Protein AF-R1BUA3-F1 (afdb_monomer_lite)

pLDDT: mean 71.33, std 17.88, range [35.97, 95.94]

InterPro domains:
  IPR009769 Protein ENHANCED DISEASE RESISTANCE 2, C-terminal [PF07059] (27-128)
  IPR045096 Protein ENHANCED DISEASE RESISTANCE 2-like [PTHR12136] (22-130)

Structure (mmCIF, N/CA/C/O backbone):
data_AF-R1BUA3-F1
#
_entry.id   AF-R1BUA3-F1
#
loop_
_atom_site.group_PDB
_atom_site.id
_atom_site.type_symbol
_atom_site.label_atom_id
_atom_site.label_alt_id
_atom_site.label_comp_id
_atom_site.label_asym_id
_atom_site.label_entity_id
_atom_site.label_seq_id
_atom_site.pdbx_PDB_ins_code
_atom_site.Cartn_x
_atom_site.Cartn_y
_atom_site.Cartn_z
_atom_site.occupancy
_atom_site.B_iso_or_equiv
_atom_site.auth_seq_id
_atom_site.auth_comp_id
_atom_site.auth_asym_id
_atom_site.auth_atom_id
_atom_site.pdbx_PDB_model_num
ATOM 1 N N . MET A 1 1 ? 29.254 54.982 -39.849 1.00 44.12 1 MET A N 1
ATOM 2 C CA . MET A 1 1 ? 29.624 53.588 -39.523 1.00 44.12 1 MET A CA 1
ATOM 3 C C . MET A 1 1 ? 30.337 53.586 -38.175 1.00 44.12 1 MET A C 1
ATOM 5 O O . MET A 1 1 ? 31.513 53.911 -38.134 1.00 44.12 1 MET A O 1
ATOM 9 N N . SER A 1 2 ? 29.632 53.284 -37.081 1.00 45.38 2 SER A N 1
ATOM 10 C CA . SER A 1 2 ? 30.220 53.215 -35.732 1.00 45.38 2 SER A CA 1
ATOM 11 C C . SER A 1 2 ? 30.122 51.786 -35.210 1.00 45.38 2 SER A C 1
ATOM 13 O O . SER A 1 2 ? 29.023 51.271 -35.017 1.00 45.38 2 SER A O 1
ATOM 15 N N . ARG A 1 3 ? 31.275 51.138 -35.009 1.00 42.53 3 ARG A N 1
ATOM 16 C CA . ARG A 1 3 ? 31.389 49.839 -34.334 1.00 42.53 3 ARG A CA 1
ATOM 17 C C . ARG A 1 3 ? 31.166 50.049 -32.834 1.00 42.53 3 ARG A C 1
ATOM 19 O O . ARG A 1 3 ? 31.953 50.747 -32.202 1.00 42.53 3 ARG A O 1
ATOM 26 N N . LYS A 1 4 ? 30.129 49.436 -32.256 1.00 44.06 4 LYS A N 1
ATOM 27 C CA . LYS A 1 4 ? 30.064 49.201 -30.806 1.00 44.06 4 LYS A CA 1
ATOM 28 C C . LYS A 1 4 ? 30.880 47.944 -30.503 1.00 44.06 4 LYS A C 1
ATOM 30 O O . LYS A 1 4 ? 30.523 46.860 -30.953 1.00 44.06 4 LYS A O 1
ATOM 35 N N . LEU A 1 5 ? 31.993 48.115 -29.793 1.00 44.78 5 LEU A N 1
ATOM 36 C CA . LEU A 1 5 ? 32.773 47.028 -29.205 1.00 44.78 5 LEU A CA 1
ATOM 37 C C . LEU A 1 5 ? 31.984 46.443 -28.026 1.00 44.78 5 LEU A C 1
ATOM 39 O O . LEU A 1 5 ? 31.493 47.189 -27.179 1.00 44.78 5 LEU A O 1
ATOM 43 N N . GLY A 1 6 ? 31.825 45.119 -28.020 1.00 38.12 6 GLY A N 1
ATOM 44 C CA . GLY A 1 6 ? 31.205 44.373 -26.930 1.00 38.12 6 GLY A CA 1
ATOM 45 C C . GLY A 1 6 ? 32.058 44.435 -25.663 1.00 38.12 6 GLY A C 1
ATOM 46 O O . GLY A 1 6 ? 33.272 44.247 -25.720 1.00 38.12 6 GLY A O 1
ATOM 47 N N . GLY A 1 7 ? 31.413 44.715 -24.531 1.00 40.84 7 GLY A N 1
ATOM 48 C CA . GLY A 1 7 ? 32.006 44.522 -23.209 1.00 40.84 7 GLY A CA 1
ATOM 49 C C . GLY A 1 7 ? 32.088 43.031 -22.853 1.00 40.84 7 GLY A C 1
ATOM 50 O O . GLY A 1 7 ? 31.351 42.227 -23.434 1.00 40.84 7 GLY A O 1
ATOM 51 N N . PRO A 1 8 ? 32.983 42.641 -21.931 1.00 43.16 8 PRO A N 1
ATOM 52 C CA . PRO A 1 8 ? 33.157 41.248 -21.548 1.00 43.16 8 PRO A CA 1
ATOM 53 C C . PRO A 1 8 ? 31.888 40.726 -20.864 1.00 43.16 8 PRO A C 1
ATOM 55 O O . PRO A 1 8 ? 31.331 41.378 -19.983 1.00 43.16 8 PRO A O 1
ATOM 58 N N . ALA A 1 9 ? 31.435 39.548 -21.296 1.00 48.38 9 ALA A N 1
ATOM 59 C CA . ALA A 1 9 ? 30.358 38.817 -20.650 1.00 48.38 9 ALA A CA 1
ATOM 60 C C . ALA A 1 9 ? 30.781 38.485 -19.215 1.00 48.38 9 ALA A C 1
ATOM 62 O O . ALA A 1 9 ? 31.748 37.754 -18.995 1.00 48.38 9 ALA A O 1
ATOM 63 N N . GLU A 1 10 ? 30.061 39.049 -18.254 1.00 41.00 10 GLU A N 1
ATOM 64 C CA . GLU A 1 10 ? 30.180 38.732 -16.840 1.00 41.00 10 GLU A CA 1
ATOM 65 C C . GLU A 1 10 ? 29.816 37.249 -16.667 1.00 41.00 10 GLU A C 1
ATOM 67 O O . GLU A 1 10 ? 28.649 36.853 -16.727 1.00 41.00 10 GLU A O 1
ATOM 72 N N . GLN A 1 11 ? 30.837 36.394 -16.568 1.00 43.53 11 GLN A N 1
ATOM 73 C CA . GLN A 1 11 ? 30.659 34.979 -16.271 1.00 43.53 11 GLN A CA 1
ATOM 74 C C . GLN A 1 11 ? 30.087 34.879 -14.859 1.00 43.53 11 GLN A C 1
ATOM 76 O O . GLN A 1 11 ? 30.810 34.976 -13.870 1.00 43.53 11 GLN A O 1
ATOM 81 N N . SER A 1 12 ? 28.767 34.702 -14.778 1.00 45.66 12 SER A N 1
ATOM 82 C CA . SER A 1 12 ? 28.106 34.284 -13.546 1.00 45.66 12 SER A CA 1
ATOM 83 C C . SER A 1 12 ? 28.825 33.037 -13.024 1.00 45.66 12 SER A C 1
ATOM 85 O O . SER A 1 12 ? 28.986 32.084 -13.796 1.00 45.66 12 SER A O 1
ATOM 87 N N . PRO A 1 13 ? 29.283 33.013 -11.760 1.00 40.91 13 PRO A N 1
ATOM 88 C CA . PRO A 1 13 ? 29.972 31.849 -11.233 1.00 40.91 13 PRO A CA 1
ATOM 89 C C . PRO A 1 13 ? 29.030 30.650 -11.321 1.00 40.91 13 PRO A C 1
ATOM 91 O O . PRO A 1 13 ? 27.866 30.723 -10.915 1.00 40.91 13 PRO A O 1
ATOM 94 N N . ALA A 1 14 ? 29.535 29.562 -11.906 1.00 46.28 14 ALA A N 1
ATOM 95 C CA . ALA A 1 14 ? 28.821 28.304 -12.008 1.00 46.28 14 ALA A CA 1
ATOM 96 C C . ALA A 1 14 ? 28.281 27.934 -10.624 1.00 46.28 14 ALA A C 1
ATOM 98 O O . ALA A 1 14 ? 29.043 27.761 -9.671 1.00 46.28 14 ALA A O 1
ATOM 99 N N . ARG A 1 15 ? 26.950 27.856 -10.516 1.00 42.38 15 ARG A N 1
ATOM 100 C CA . ARG A 1 15 ? 26.278 27.334 -9.327 1.00 42.38 15 ARG A CA 1
ATOM 101 C C . ARG A 1 15 ? 26.919 25.973 -9.031 1.00 42.38 15 ARG A C 1
ATOM 103 O O . ARG A 1 15 ? 26.949 25.148 -9.948 1.00 42.38 15 ARG A O 1
ATOM 110 N N . PRO A 1 16 ? 27.450 25.726 -7.822 1.00 42.41 16 PRO A N 1
ATOM 111 C CA . PRO A 1 16 ? 27.944 24.400 -7.491 1.00 42.41 16 PRO A CA 1
ATOM 112 C C . PRO A 1 16 ? 26.810 23.409 -7.747 1.00 42.41 16 PRO A C 1
ATOM 114 O O . PRO A 1 16 ? 25.664 23.671 -7.366 1.00 42.41 16 PRO A O 1
ATOM 117 N N . LEU A 1 17 ? 27.131 22.328 -8.468 1.00 45.09 17 LEU A N 1
ATOM 118 C CA . LEU A 1 17 ? 26.234 21.199 -8.689 1.00 45.09 17 LEU A CA 1
ATOM 119 C C . LEU A 1 17 ? 25.636 20.849 -7.331 1.00 45.09 17 LEU A C 1
ATOM 121 O O . LEU A 1 17 ? 26.364 20.528 -6.392 1.00 45.09 17 LEU A O 1
ATOM 125 N N . SER A 1 18 ? 24.324 21.051 -7.222 1.00 46.31 18 SER A N 1
ATOM 126 C CA . SER A 1 18 ? 23.547 20.800 -6.018 1.00 46.31 18 SER A CA 1
ATOM 127 C C . SER A 1 18 ? 23.966 19.466 -5.414 1.00 46.31 18 SER A C 1
ATOM 129 O O . SER A 1 18 ? 24.126 18.493 -6.155 1.00 46.31 18 SER A O 1
ATOM 131 N N . ALA A 1 19 ? 24.136 19.448 -4.088 1.00 43.44 19 ALA A N 1
ATOM 132 C CA . ALA A 1 19 ? 24.283 18.243 -3.277 1.00 43.44 19 ALA A CA 1
ATOM 133 C C . ALA A 1 19 ? 23.399 17.106 -3.824 1.00 43.44 19 ALA A C 1
ATOM 135 O O . ALA A 1 19 ? 22.327 17.417 -4.360 1.00 43.44 19 ALA A O 1
ATOM 136 N N . PRO A 1 20 ? 23.817 15.824 -3.714 1.00 42.22 20 PRO A N 1
ATOM 137 C CA . PRO A 1 20 ? 22.983 14.708 -4.147 1.00 42.22 20 PRO A CA 1
ATOM 138 C C . PRO A 1 20 ? 21.596 14.955 -3.580 1.00 42.22 20 PRO A C 1
ATOM 140 O O . PRO A 1 20 ? 21.468 15.169 -2.374 1.00 42.22 20 PRO A O 1
ATOM 143 N N . ALA A 1 21 ? 20.601 15.070 -4.461 1.00 43.38 21 ALA A N 1
ATOM 144 C CA . ALA A 1 21 ? 19.231 15.229 -4.029 1.00 43.38 21 ALA A CA 1
ATOM 145 C C . ALA A 1 21 ? 18.972 14.034 -3.117 1.00 43.38 21 ALA A C 1
ATOM 147 O O . ALA A 1 21 ? 18.876 12.904 -3.598 1.00 43.38 21 ALA A O 1
ATOM 148 N N . GLU A 1 22 ? 18.946 14.256 -1.801 1.00 44.94 22 GLU A N 1
ATOM 149 C CA . GLU A 1 22 ? 18.290 13.320 -0.91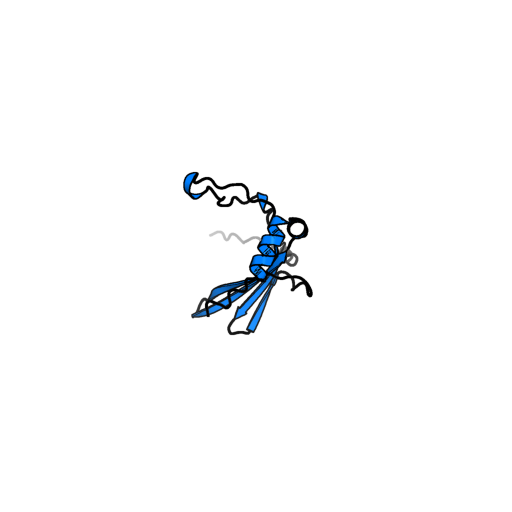5 1.00 44.94 22 GLU A CA 1
ATOM 150 C C . GLU A 1 22 ? 16.912 13.183 -1.543 1.00 44.94 22 GLU A C 1
ATOM 152 O O . GLU A 1 22 ? 16.157 14.155 -1.635 1.00 44.94 22 GLU A O 1
ATOM 157 N N . HIS A 1 23 ? 16.632 12.014 -2.115 1.00 42.88 23 HIS A N 1
ATOM 158 C CA . HIS A 1 23 ? 15.286 11.642 -2.493 1.00 42.88 23 HIS A CA 1
ATOM 159 C C . HIS A 1 23 ? 14.529 11.570 -1.171 1.00 42.88 23 HIS A C 1
ATOM 161 O O . HIS A 1 23 ? 14.387 10.508 -0.569 1.00 42.88 23 HIS A O 1
ATOM 167 N N . VAL A 1 24 ? 14.118 12.733 -0.662 1.00 42.03 24 VAL A N 1
ATOM 168 C CA . VAL A 1 24 ? 13.278 12.856 0.512 1.00 42.03 24 VAL A CA 1
ATOM 169 C C . VAL A 1 24 ? 11.909 12.408 0.032 1.00 42.03 24 VAL A C 1
ATOM 171 O O . VAL A 1 24 ? 11.056 13.199 -0.360 1.00 42.03 24 VAL A O 1
ATOM 174 N N . VAL A 1 25 ? 11.722 11.093 -0.004 1.00 51.66 25 VAL A N 1
ATOM 175 C CA . VAL A 1 25 ? 10.408 10.471 -0.075 1.00 51.66 25 VAL A CA 1
ATOM 176 C C . VAL A 1 25 ? 9.789 10.682 1.304 1.00 51.66 25 VAL A C 1
ATOM 178 O O . VAL A 1 25 ? 9.713 9.769 2.122 1.00 51.66 25 VAL A O 1
ATOM 181 N N . THR A 1 26 ? 9.421 11.924 1.627 1.00 55.75 26 THR A N 1
ATOM 182 C CA . THR A 1 26 ? 8.553 12.178 2.772 1.00 55.75 26 THR A CA 1
ATOM 183 C C . THR A 1 26 ? 7.188 11.648 2.388 1.00 55.75 26 THR A C 1
ATOM 185 O O . THR A 1 26 ? 6.523 12.180 1.499 1.00 55.75 26 THR A O 1
ATOM 188 N N . GLU A 1 27 ? 6.788 10.557 3.034 1.00 63.50 27 GLU A N 1
ATOM 189 C CA . GLU A 1 27 ? 5.450 10.009 2.877 1.00 63.50 27 GLU A CA 1
ATOM 190 C C . GLU A 1 27 ? 4.440 11.104 3.265 1.00 63.50 27 GLU A C 1
ATOM 192 O O . GLU A 1 27 ? 4.490 11.612 4.392 1.00 63.50 27 GLU A O 1
ATOM 197 N N . PRO A 1 28 ? 3.567 11.545 2.341 1.00 67.44 28 PRO A N 1
ATOM 198 C CA . PRO A 1 28 ? 2.597 12.575 2.661 1.00 67.44 28 PRO A CA 1
ATOM 199 C C . PRO A 1 28 ? 1.679 12.055 3.774 1.00 67.44 28 PRO A C 1
ATOM 201 O O . PRO A 1 28 ? 1.282 10.887 3.740 1.00 67.44 28 PRO A O 1
ATOM 204 N N . PRO A 1 29 ? 1.307 12.892 4.757 1.00 71.31 29 PRO A N 1
ATOM 205 C CA . PRO A 1 29 ? 0.464 12.439 5.850 1.00 71.31 29 PRO A CA 1
ATOM 206 C C . PRO A 1 29 ? -0.854 11.898 5.292 1.00 71.31 29 PRO A C 1
ATOM 208 O O . PRO A 1 29 ? -1.551 12.577 4.536 1.00 71.31 29 PRO A O 1
ATOM 211 N N . SER A 1 30 ? -1.187 10.661 5.660 1.00 72.88 30 SER A N 1
ATOM 212 C CA . SER A 1 30 ? -2.361 9.930 5.159 1.00 72.88 30 SER A CA 1
ATOM 213 C C . SER A 1 30 ? -3.664 10.712 5.341 1.00 72.88 30 SER A C 1
ATOM 215 O O . SER A 1 30 ? -4.508 10.718 4.447 1.00 72.88 30 SER A O 1
ATOM 217 N N . CYS A 1 31 ? -3.787 11.477 6.428 1.00 71.19 31 CYS A N 1
ATOM 218 C CA . CYS A 1 31 ? -4.936 12.340 6.705 1.00 71.19 31 CYS A CA 1
ATOM 219 C C . CYS A 1 31 ? -5.152 13.482 5.689 1.00 71.19 31 CYS A C 1
ATOM 221 O O . CYS A 1 31 ? -6.242 14.053 5.646 1.00 71.19 31 CYS A O 1
ATOM 223 N N . SER A 1 32 ? -4.168 13.790 4.835 1.00 78.50 32 SER A N 1
ATOM 224 C CA . SER A 1 32 ? -4.312 14.745 3.724 1.00 78.50 32 SER A CA 1
ATOM 225 C C . SER A 1 32 ? -5.160 14.204 2.571 1.00 78.50 32 SER A C 1
ATOM 227 O O . SER A 1 32 ? -5.584 14.963 1.698 1.00 78.50 32 SER A O 1
ATOM 229 N N . PHE A 1 33 ? -5.427 12.897 2.544 1.00 84.56 33 PHE A N 1
ATOM 230 C CA . PHE A 1 33 ? -6.216 12.254 1.501 1.00 84.56 33 PHE A CA 1
ATOM 231 C C . PHE A 1 33 ? -7.657 12.019 1.957 1.00 84.56 33 PHE A C 1
ATOM 233 O O . PHE A 1 33 ? -7.960 11.859 3.138 1.00 84.56 33 PHE A O 1
ATOM 240 N N . ARG A 1 34 ? -8.582 11.969 0.993 1.00 90.31 34 ARG A N 1
ATOM 241 C CA . ARG A 1 34 ? -9.978 11.579 1.233 1.00 90.31 34 ARG A CA 1
ATOM 242 C C . ARG A 1 34 ? -10.301 10.315 0.454 1.00 90.31 34 ARG A C 1
ATOM 244 O O . ARG A 1 34 ? -10.055 10.250 -0.752 1.00 90.31 34 ARG A O 1
ATOM 251 N N . VAL A 1 35 ? -10.919 9.349 1.121 1.00 88.44 35 VAL A N 1
ATOM 252 C CA . VAL A 1 35 ? -11.227 8.023 0.573 1.00 88.44 35 VAL A CA 1
ATOM 253 C C . VAL A 1 35 ? -12.732 7.807 0.426 1.00 88.44 35 VAL A C 1
ATOM 255 O O . VAL A 1 35 ? -13.558 8.498 1.029 1.00 88.44 35 VAL A O 1
ATOM 258 N N . ARG A 1 36 ? -13.112 6.856 -0.431 1.00 91.81 36 ARG A N 1
ATOM 259 C CA . ARG A 1 36 ? -14.509 6.431 -0.579 1.00 91.81 36 ARG A CA 1
ATOM 260 C C . ARG A 1 36 ? -14.871 5.571 0.632 1.00 91.81 36 ARG A C 1
ATOM 262 O O . ARG A 1 36 ? -14.401 4.448 0.744 1.00 91.81 36 ARG A O 1
ATOM 269 N N . GLY A 1 37 ? -15.675 6.118 1.540 1.00 86.69 37 GLY A N 1
ATOM 270 C CA . GLY A 1 37 ? -16.164 5.374 2.701 1.00 86.69 37 GLY A CA 1
ATOM 271 C C . GLY A 1 37 ? -17.269 4.368 2.339 1.00 86.69 37 GLY A C 1
ATOM 272 O O . GLY A 1 37 ? -17.774 4.387 1.214 1.00 86.69 37 GLY A O 1
ATOM 273 N N . PRO A 1 38 ? -17.739 3.558 3.305 1.00 86.00 38 PRO A N 1
ATOM 274 C CA . PRO A 1 38 ? -18.746 2.514 3.068 1.00 86.00 38 PRO A CA 1
ATOM 275 C C . PRO A 1 38 ? -20.063 3.017 2.455 1.00 86.00 38 PRO A C 1
ATOM 277 O O . PRO A 1 38 ? -20.742 2.294 1.737 1.00 86.00 38 PRO A O 1
ATOM 280 N N . ARG A 1 39 ? -20.422 4.284 2.706 1.00 91.06 39 ARG A N 1
ATOM 281 C CA . ARG A 1 39 ? -21.648 4.921 2.191 1.00 91.06 39 ARG A CA 1
ATOM 282 C C . ARG A 1 39 ? -21.430 5.759 0.928 1.00 91.06 39 ARG A C 1
ATOM 284 O O . ARG A 1 39 ? -22.323 6.498 0.533 1.00 91.06 39 ARG A O 1
ATOM 291 N N . TYR A 1 40 ? -20.262 5.675 0.286 1.00 92.75 40 TYR A N 1
ATOM 292 C CA . TYR A 1 40 ? -19.926 6.541 -0.849 1.00 92.75 40 TYR A CA 1
ATOM 293 C C . TYR A 1 40 ? -20.909 6.416 -2.019 1.00 92.75 40 TYR A C 1
ATOM 295 O O . TYR A 1 40 ? -21.198 7.408 -2.683 1.00 92.75 40 TYR A O 1
ATOM 303 N N . LEU A 1 41 ? -21.452 5.221 -2.279 1.00 92.62 41 LEU A N 1
ATOM 304 C CA . LEU A 1 41 ? -22.373 5.023 -3.400 1.00 92.62 41 LEU A CA 1
ATOM 305 C C . LEU A 1 41 ? -23.677 5.815 -3.247 1.00 92.62 41 LEU A C 1
ATOM 307 O O . LEU A 1 41 ? -24.176 6.306 -4.262 1.00 92.62 41 LEU A O 1
ATOM 311 N N . SER A 1 42 ? -24.171 5.989 -2.018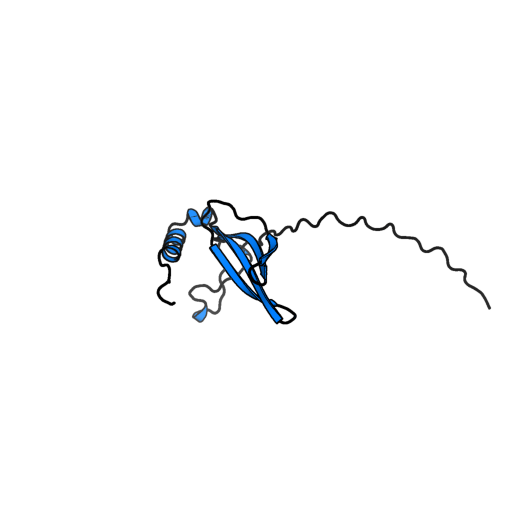 1.00 95.94 42 SER A N 1
ATOM 312 C CA . SER A 1 42 ? -25.375 6.766 -1.714 1.00 95.94 42 SER A CA 1
ATOM 313 C C . SER A 1 42 ? -25.072 8.237 -1.430 1.00 95.94 42 SER A C 1
ATOM 315 O O . SER A 1 42 ? -25.715 9.107 -2.004 1.00 95.94 42 SER A O 1
ATOM 317 N N . SER A 1 43 ? -24.073 8.540 -0.597 1.00 93.44 43 SER A N 1
ATOM 318 C CA . SER A 1 43 ? -23.769 9.922 -0.198 1.00 93.44 43 SER A CA 1
ATOM 319 C C . SER A 1 43 ? -22.963 10.707 -1.233 1.00 93.44 43 SER A C 1
ATOM 321 O O . SER A 1 43 ? -22.894 11.930 -1.147 1.00 93.44 43 SER A O 1
ATOM 323 N N . LYS A 1 44 ? -22.268 10.014 -2.150 1.00 93.44 44 LYS A N 1
ATOM 324 C CA . LYS A 1 44 ? -21.239 10.556 -3.063 1.00 93.44 44 LYS A CA 1
ATOM 325 C C . LYS A 1 44 ? -20.121 11.351 -2.368 1.00 93.44 44 LYS A C 1
ATOM 327 O O . LYS A 1 44 ? -19.276 11.948 -3.034 1.00 93.44 44 LYS A O 1
ATOM 332 N N . ALA A 1 45 ? -20.057 11.311 -1.038 1.00 92.31 45 ALA A N 1
ATOM 333 C CA . ALA A 1 45 ? -19.127 12.085 -0.234 1.00 92.31 45 ALA A CA 1
ATOM 334 C C . ALA A 1 45 ? -17.930 11.228 0.189 1.00 92.31 45 ALA A C 1
ATOM 336 O O . ALA A 1 45 ? -18.086 10.135 0.740 1.00 92.31 45 ALA A O 1
ATOM 337 N N . LYS A 1 46 ? -16.717 11.738 -0.048 1.00 92.00 46 LYS A N 1
ATOM 338 C CA . LYS A 1 46 ? -15.484 11.127 0.464 1.00 92.00 46 LYS A CA 1
ATOM 339 C C . LYS A 1 46 ? -15.306 11.461 1.947 1.00 92.00 46 LYS A C 1
ATOM 341 O O . LYS A 1 46 ? -15.603 12.581 2.368 1.00 92.00 46 LYS A O 1
ATOM 346 N N . ILE A 1 47 ? -14.763 10.532 2.720 1.00 88.81 47 ILE A N 1
ATOM 347 C CA . ILE A 1 47 ? -14.411 10.742 4.132 1.00 88.81 47 ILE A CA 1
ATOM 348 C C . ILE A 1 47 ? -12.907 11.018 4.261 1.00 88.81 47 ILE A C 1
ATOM 350 O O . ILE A 1 47 ? -12.162 10.623 3.359 1.00 88.81 47 ILE A O 1
ATOM 354 N N . PRO A 1 48 ? -12.445 11.719 5.311 1.00 87.12 48 PRO A N 1
ATOM 355 C CA . PRO A 1 48 ? -11.019 11.799 5.615 1.00 87.12 48 PRO A CA 1
ATOM 356 C C . PRO A 1 48 ? -10.416 10.395 5.692 1.00 87.12 48 PRO A C 1
ATOM 358 O O . PRO A 1 48 ? -11.048 9.482 6.226 1.00 87.12 48 PRO A O 1
ATOM 361 N N . CYS A 1 49 ? -9.238 10.214 5.103 1.00 84.75 49 CYS A N 1
ATOM 362 C CA . CYS A 1 49 ? -8.471 8.996 5.296 1.00 84.75 49 CYS A CA 1
ATOM 363 C C . CYS A 1 49 ? -8.007 8.945 6.751 1.00 84.75 49 CYS A C 1
ATOM 365 O O . CYS A 1 49 ? -7.570 9.959 7.300 1.00 84.75 49 CYS A O 1
ATOM 367 N N . ASP A 1 50 ? -8.125 7.772 7.362 1.00 79.12 50 ASP A N 1
ATOM 368 C CA . ASP A 1 50 ? -7.530 7.533 8.670 1.00 79.12 50 ASP A CA 1
ATOM 369 C C . ASP A 1 50 ? -6.011 7.318 8.519 1.00 79.12 50 ASP A C 1
ATOM 371 O O . ASP A 1 50 ? -5.457 7.422 7.418 1.00 79.12 50 ASP A O 1
ATOM 375 N N . TRP A 1 51 ? -5.329 7.026 9.621 1.00 79.25 51 TRP A N 1
ATOM 376 C CA . TRP A 1 51 ? -3.910 6.667 9.618 1.00 79.25 51 TRP A CA 1
ATOM 377 C C . TRP A 1 51 ? -3.609 5.483 8.682 1.00 79.25 51 TRP A C 1
ATOM 379 O O . TRP A 1 51 ? -4.415 4.571 8.493 1.00 79.25 51 TRP A O 1
ATOM 389 N N . ALA A 1 52 ? -2.414 5.496 8.091 1.00 82.31 52 ALA A N 1
ATOM 390 C CA . ALA A 1 52 ? -1.964 4.436 7.200 1.00 82.31 52 ALA A CA 1
ATOM 391 C C . ALA A 1 52 ? -1.679 3.145 7.985 1.00 82.31 52 ALA A C 1
ATOM 393 O O . ALA A 1 52 ? -0.848 3.123 8.897 1.00 82.31 52 ALA A O 1
ATOM 394 N N . GLY A 1 53 ? -2.355 2.056 7.610 1.00 84.75 53 GLY A N 1
ATOM 395 C CA . GLY A 1 53 ? -2.115 0.732 8.197 1.00 84.75 53 GLY A CA 1
ATOM 396 C C . GLY A 1 53 ? -0.816 0.072 7.730 1.00 84.75 53 GLY A C 1
ATOM 397 O O . GLY A 1 53 ? -0.270 -0.784 8.419 1.00 84.75 53 GLY A O 1
ATOM 398 N N . MET A 1 54 ? -0.296 0.508 6.582 1.00 86.31 54 MET A N 1
ATOM 399 C CA . MET A 1 54 ? 0.936 0.008 5.983 1.00 86.31 54 MET A CA 1
ATOM 400 C C . MET A 1 54 ? 1.851 1.182 5.646 1.00 86.31 54 MET A C 1
ATOM 402 O O . MET A 1 54 ? 1.369 2.251 5.281 1.00 86.31 54 MET A O 1
ATOM 406 N N . ARG A 1 55 ? 3.159 0.960 5.728 1.00 83.75 55 ARG A N 1
ATOM 407 C CA . ARG A 1 55 ? 4.212 1.896 5.340 1.00 83.75 55 ARG A CA 1
ATOM 408 C C . ARG A 1 55 ? 5.012 1.310 4.188 1.00 83.75 55 ARG A C 1
ATOM 410 O O . ARG A 1 55 ? 5.396 0.140 4.240 1.00 83.75 55 ARG A O 1
ATOM 417 N N . LEU A 1 56 ? 5.288 2.124 3.173 1.00 82.19 56 LEU A N 1
ATOM 418 C CA . LEU A 1 56 ? 6.171 1.738 2.077 1.00 82.19 56 LEU A CA 1
ATOM 419 C C . LEU A 1 56 ? 7.611 1.665 2.601 1.00 82.19 56 LEU A C 1
ATOM 421 O O . LEU A 1 56 ? 8.138 2.639 3.140 1.00 82.19 56 LEU A O 1
ATOM 425 N N . LEU A 1 57 ? 8.237 0.502 2.459 1.00 78.75 57 LEU A N 1
ATOM 426 C CA . LEU A 1 57 ? 9.654 0.303 2.750 1.00 78.75 57 LEU A CA 1
ATOM 427 C C . LEU A 1 57 ? 10.510 0.612 1.531 1.00 78.75 57 LEU A C 1
ATOM 429 O O . LEU A 1 57 ? 11.487 1.347 1.644 1.00 78.75 57 LEU A O 1
ATOM 433 N N . GLY A 1 58 ? 10.107 0.076 0.381 1.00 78.00 58 GLY A N 1
ATOM 434 C CA . GLY A 1 58 ? 10.934 0.081 -0.811 1.00 78.00 58 GLY A CA 1
ATOM 435 C C . GLY A 1 58 ? 10.155 -0.128 -2.092 1.00 78.00 58 GLY A C 1
ATOM 436 O O . GLY A 1 58 ? 8.979 -0.499 -2.088 1.00 78.00 58 GLY A O 1
ATOM 437 N N . CYS A 1 59 ? 10.840 0.101 -3.202 1.00 81.75 59 CYS A N 1
ATOM 438 C CA . CYS A 1 59 ? 10.312 -0.076 -4.545 1.00 81.75 59 CYS A CA 1
ATOM 439 C C . CYS A 1 59 ? 11.435 -0.600 -5.439 1.00 81.75 59 CYS A C 1
ATOM 441 O O . CYS A 1 59 ? 12.489 0.025 -5.512 1.00 81.75 59 CYS A O 1
ATOM 443 N N . ASP A 1 60 ? 11.213 -1.725 -6.110 1.00 80.88 60 ASP A N 1
ATOM 444 C CA . ASP A 1 60 ? 12.131 -2.288 -7.096 1.00 80.88 60 ASP A CA 1
ATOM 445 C C . ASP A 1 60 ? 11.531 -2.231 -8.496 1.00 80.88 60 ASP A C 1
ATOM 447 O O . ASP A 1 60 ? 10.350 -2.522 -8.703 1.00 80.88 60 ASP A O 1
ATOM 451 N N . LEU A 1 61 ? 12.378 -1.948 -9.478 1.00 82.44 61 LEU A N 1
ATOM 452 C CA . LEU A 1 61 ? 12.045 -2.052 -10.889 1.00 82.44 61 LEU A CA 1
ATOM 453 C C . LEU A 1 61 ? 12.619 -3.349 -11.467 1.00 82.44 61 LEU A C 1
ATOM 455 O O . LEU A 1 61 ? 13.810 -3.615 -11.323 1.00 82.44 61 LEU A O 1
ATOM 459 N N . TRP A 1 62 ? 11.799 -4.136 -12.160 1.00 79.56 62 TRP A N 1
ATOM 460 C CA . TRP A 1 62 ? 12.185 -5.413 -12.767 1.00 79.56 62 TRP A CA 1
ATOM 461 C C . TRP A 1 62 ? 11.847 -5.452 -14.254 1.00 79.56 62 TRP A C 1
ATOM 463 O O . TRP A 1 62 ? 10.733 -5.115 -14.650 1.00 79.56 62 TRP A O 1
ATOM 473 N N . LYS A 1 63 ? 12.752 -5.952 -15.094 1.00 79.06 63 LYS A N 1
ATOM 474 C CA . LYS A 1 63 ? 12.505 -6.153 -16.529 1.00 79.06 63 LYS A CA 1
ATOM 475 C C . LYS A 1 63 ? 13.030 -7.514 -16.951 1.00 79.06 63 LYS A C 1
ATOM 477 O O . LYS A 1 63 ? 14.174 -7.846 -16.680 1.00 79.06 63 LYS A O 1
ATOM 482 N N . GLY A 1 64 ? 12.190 -8.303 -17.621 1.00 70.69 64 GLY A N 1
ATOM 483 C CA . GLY A 1 64 ? 12.599 -9.613 -18.142 1.00 70.69 64 GLY A CA 1
ATOM 484 C C . GLY A 1 64 ? 13.101 -10.593 -17.073 1.00 70.69 64 GLY A C 1
ATOM 485 O O . GLY A 1 64 ? 13.948 -11.420 -17.376 1.00 70.69 64 GLY A O 1
ATOM 486 N N . GLY A 1 65 ? 12.608 -10.489 -15.833 1.00 66.69 65 GLY A N 1
ATOM 487 C CA . GLY A 1 65 ? 13.047 -11.326 -14.708 1.00 66.69 65 GLY A CA 1
ATOM 488 C C . GLY A 1 65 ? 14.305 -10.831 -13.990 1.00 66.69 65 GLY A C 1
ATOM 489 O O . GLY A 1 65 ? 14.652 -11.385 -12.953 1.00 66.69 65 GLY A O 1
ATOM 490 N N . GLU A 1 66 ? 14.948 -9.768 -14.474 1.00 71.12 66 GLU A N 1
ATOM 491 C CA . GLU A 1 66 ? 16.101 -9.152 -13.818 1.00 71.12 66 GLU A CA 1
ATOM 492 C C . GLU A 1 66 ? 15.702 -7.887 -13.053 1.00 71.12 66 GLU A C 1
ATOM 494 O O . GLU A 1 66 ? 14.933 -7.051 -13.545 1.00 71.12 66 GLU A O 1
ATOM 499 N N . ARG A 1 67 ? 16.242 -7.736 -11.839 1.00 65.25 67 ARG A N 1
ATOM 500 C CA . ARG A 1 67 ? 16.089 -6.525 -11.029 1.00 65.25 67 ARG A CA 1
ATOM 501 C C . ARG A 1 67 ? 16.986 -5.429 -11.595 1.00 65.25 67 ARG A C 1
ATOM 503 O O . ARG A 1 67 ? 18.202 -5.591 -11.624 1.00 65.25 67 ARG A O 1
ATOM 510 N N . MET A 1 68 ? 16.390 -4.318 -12.008 1.00 67.69 68 MET A N 1
ATOM 511 C CA . MET A 1 68 ? 17.085 -3.201 -12.647 1.00 67.69 68 MET A CA 1
ATOM 512 C C . MET A 1 68 ? 17.527 -2.123 -11.658 1.00 67.69 68 MET A C 1
ATOM 514 O O . MET A 1 68 ? 18.645 -1.629 -11.757 1.00 67.69 68 MET A O 1
ATOM 518 N N . GLU A 1 69 ? 16.652 -1.726 -10.734 1.00 62.94 69 GLU A N 1
ATOM 519 C CA . GLU A 1 69 ? 16.873 -0.546 -9.895 1.00 62.94 69 GLU A CA 1
ATOM 520 C C . GLU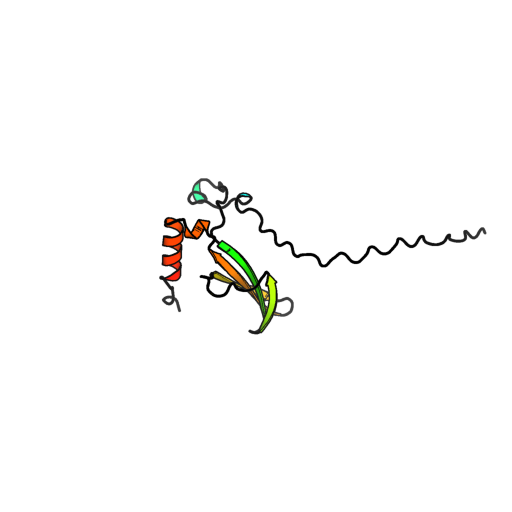 A 1 69 ? 16.089 -0.648 -8.587 1.00 62.94 69 GLU A C 1
ATOM 522 O O . GLU A 1 69 ? 14.995 -1.210 -8.557 1.00 62.94 69 GLU A O 1
ATOM 527 N N . HIS A 1 70 ? 16.647 -0.074 -7.524 1.00 60.81 70 HIS A N 1
ATOM 528 C CA . HIS A 1 70 ? 16.018 0.034 -6.218 1.00 60.81 70 HIS A CA 1
ATOM 529 C C . HIS A 1 70 ? 15.695 1.508 -5.953 1.00 60.81 70 HIS A C 1
ATOM 531 O O . HIS A 1 70 ? 16.573 2.315 -5.658 1.00 60.81 70 HIS A O 1
ATOM 537 N N . VAL A 1 71 ? 14.423 1.854 -6.125 1.00 54.72 71 VAL A N 1
ATOM 538 C CA . VAL A 1 71 ? 13.897 3.225 -6.131 1.00 54.72 71 VAL A CA 1
ATOM 539 C C . VAL A 1 71 ? 13.679 3.760 -4.703 1.00 54.72 71 VAL A C 1
ATOM 541 O O . VAL A 1 71 ? 13.667 4.970 -4.495 1.00 54.72 71 VAL A O 1
ATOM 544 N N . ALA A 1 72 ? 13.530 2.884 -3.701 1.00 53.75 72 ALA A N 1
ATOM 545 C CA . ALA A 1 72 ? 13.400 3.243 -2.279 1.00 53.75 72 ALA A CA 1
ATOM 546 C C . ALA A 1 72 ? 13.872 2.091 -1.367 1.00 53.75 72 ALA A C 1
ATOM 548 O O . ALA A 1 72 ? 13.849 0.958 -1.822 1.00 53.75 72 ALA A O 1
ATOM 549 N N . ALA A 1 73 ? 14.279 2.400 -0.122 1.00 55.22 73 ALA A N 1
ATOM 550 C CA . ALA A 1 73 ? 15.036 1.579 0.848 1.00 55.22 73 ALA A CA 1
ATOM 551 C C . ALA A 1 73 ? 14.711 0.062 0.962 1.00 55.22 73 ALA A C 1
ATOM 553 O O . ALA A 1 73 ? 13.606 -0.402 0.717 1.00 55.22 73 ALA A O 1
ATOM 554 N N . GLY A 1 74 ? 15.737 -0.712 1.356 1.00 51.34 74 GLY A N 1
ATOM 555 C CA . GLY A 1 74 ? 15.803 -2.174 1.213 1.00 51.34 74 GLY A CA 1
ATOM 556 C C . GLY A 1 74 ? 14.816 -2.952 2.075 1.00 51.34 74 GLY A C 1
ATOM 557 O O . GLY A 1 74 ? 14.309 -2.418 3.066 1.00 51.34 74 GLY A O 1
ATOM 558 N N . PRO A 1 75 ? 14.564 -4.232 1.742 1.00 51.62 75 PRO A N 1
ATOM 559 C CA . PRO A 1 75 ? 13.633 -5.048 2.500 1.00 51.62 75 PRO A CA 1
ATOM 560 C C . PRO A 1 75 ? 14.113 -5.175 3.947 1.00 51.62 75 PRO A C 1
ATOM 562 O O . PRO A 1 75 ? 15.244 -5.584 4.220 1.00 51.62 75 PRO A O 1
ATOM 565 N N . ALA A 1 76 ? 13.233 -4.840 4.889 1.00 54.75 76 ALA A N 1
ATOM 566 C CA . ALA A 1 76 ? 13.437 -5.168 6.288 1.00 54.75 76 ALA A CA 1
ATOM 567 C C . ALA A 1 76 ? 13.303 -6.690 6.432 1.00 54.75 76 ALA A C 1
ATOM 569 O O . ALA A 1 76 ? 12.193 -7.223 6.436 1.00 54.75 76 ALA A O 1
ATOM 570 N N . ALA A 1 77 ? 14.436 -7.392 6.496 1.00 53.03 77 ALA A N 1
ATOM 571 C CA . ALA A 1 77 ? 14.460 -8.827 6.745 1.00 53.03 77 ALA A CA 1
ATOM 572 C C . ALA A 1 77 ? 13.687 -9.157 8.038 1.00 53.03 77 ALA A C 1
ATOM 574 O O . ALA A 1 77 ? 13.839 -8.470 9.049 1.00 53.03 77 ALA A O 1
ATOM 575 N N . GLY A 1 78 ? 12.856 -10.203 7.997 1.00 56.16 78 GLY A N 1
ATOM 576 C CA . GLY A 1 78 ? 12.142 -10.717 9.172 1.00 56.16 78 GLY A CA 1
ATOM 577 C C . GLY A 1 78 ? 10.829 -10.013 9.536 1.00 56.16 78 GLY A C 1
ATOM 578 O O . GLY A 1 78 ? 10.361 -10.190 10.656 1.00 56.16 78 GLY A O 1
ATOM 579 N N . LYS A 1 79 ? 10.231 -9.222 8.634 1.00 63.59 79 LYS A N 1
ATOM 580 C CA . LYS A 1 79 ? 8.895 -8.631 8.838 1.00 63.59 79 LYS A CA 1
ATOM 581 C C . LYS A 1 79 ? 7.847 -9.283 7.932 1.00 63.59 79 LYS A C 1
ATOM 583 O O . LYS A 1 79 ? 8.185 -9.747 6.847 1.00 63.59 79 LYS A O 1
ATOM 588 N N . ASP A 1 80 ? 6.584 -9.265 8.359 1.00 71.75 80 ASP A N 1
ATOM 589 C CA . ASP A 1 80 ? 5.447 -9.573 7.488 1.00 71.75 80 ASP A CA 1
ATOM 590 C C . ASP A 1 80 ? 5.338 -8.477 6.423 1.00 71.75 80 ASP A C 1
ATOM 592 O O . ASP A 1 80 ? 5.072 -7.309 6.732 1.00 71.75 80 ASP A O 1
ATOM 596 N 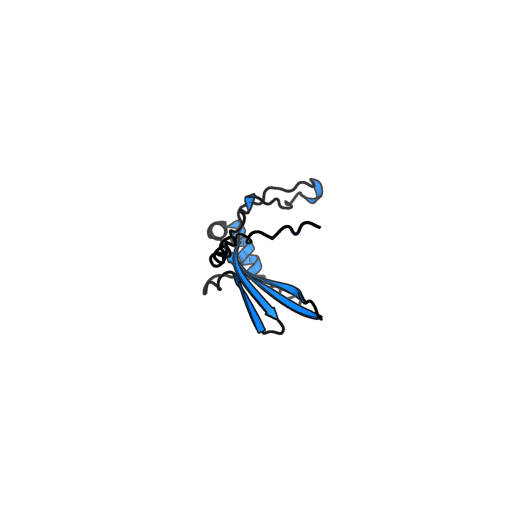N . LEU A 1 81 ? 5.601 -8.850 5.171 1.00 78.88 81 LEU A N 1
ATOM 597 C CA . LEU A 1 81 ? 5.647 -7.928 4.043 1.00 78.88 81 LEU A CA 1
ATOM 598 C C . LEU A 1 81 ? 4.444 -8.137 3.128 1.00 78.88 81 LEU A C 1
ATOM 600 O O . LEU A 1 81 ? 4.109 -9.261 2.762 1.00 78.88 81 LEU A O 1
ATOM 604 N N . LEU A 1 82 ? 3.846 -7.028 2.700 1.00 84.44 82 LEU A N 1
ATOM 605 C CA . LEU A 1 82 ? 2.930 -7.006 1.569 1.00 84.44 82 LEU A CA 1
ATOM 606 C C . LEU A 1 82 ? 3.700 -6.588 0.322 1.00 84.44 82 LEU A C 1
ATOM 608 O O . LEU A 1 82 ? 4.248 -5.486 0.255 1.00 84.44 82 LEU A O 1
ATOM 612 N N . LEU A 1 83 ? 3.699 -7.470 -0.670 1.00 83.69 83 LEU A N 1
ATOM 613 C CA . LEU A 1 83 ? 4.253 -7.211 -1.989 1.00 83.69 83 LEU A CA 1
ATOM 614 C C . LEU A 1 83 ? 3.131 -6.825 -2.946 1.00 83.69 83 LEU A C 1
ATOM 616 O O . LEU A 1 83 ? 2.206 -7.603 -3.167 1.00 83.69 83 LEU A O 1
ATOM 620 N N . ILE A 1 84 ? 3.227 -5.635 -3.535 1.00 86.06 84 ILE A N 1
ATOM 621 C CA . ILE A 1 84 ? 2.331 -5.213 -4.616 1.00 86.06 84 ILE A CA 1
ATOM 622 C C . ILE A 1 84 ? 3.168 -5.069 -5.877 1.00 86.06 84 ILE A C 1
ATOM 624 O O . ILE A 1 84 ? 4.049 -4.216 -5.939 1.00 86.06 84 ILE A O 1
ATOM 628 N N . ASN A 1 85 ? 2.886 -5.902 -6.876 1.00 86.62 85 ASN A N 1
ATOM 629 C CA . ASN A 1 85 ? 3.548 -5.840 -8.171 1.00 86.62 85 ASN A CA 1
ATOM 630 C C . ASN A 1 85 ? 2.634 -5.172 -9.207 1.00 86.62 85 ASN A C 1
ATOM 632 O O . ASN A 1 85 ? 1.533 -5.657 -9.472 1.00 86.62 85 ASN A O 1
ATOM 636 N N . PHE A 1 86 ? 3.099 -4.082 -9.813 1.00 87.38 86 PHE A N 1
ATOM 637 C CA . PHE A 1 86 ? 2.443 -3.447 -10.950 1.00 87.38 86 PHE A CA 1
ATOM 638 C C . PHE A 1 86 ? 3.156 -3.804 -12.248 1.00 87.38 86 PHE A C 1
ATOM 640 O O . PHE A 1 86 ? 4.315 -3.441 -12.441 1.00 87.38 86 PHE A O 1
ATOM 647 N N . GLN A 1 87 ? 2.437 -4.433 -13.178 1.00 86.38 87 GLN A N 1
ATOM 648 C CA . GLN A 1 87 ? 2.929 -4.596 -14.541 1.00 86.38 87 GLN A CA 1
ATOM 649 C C . GLN A 1 87 ? 2.681 -3.308 -15.329 1.00 86.38 87 GLN A C 1
ATOM 651 O O . GLN A 1 87 ? 1.543 -2.959 -15.646 1.00 86.38 87 GLN A O 1
ATOM 656 N N . CYS A 1 88 ? 3.751 -2.595 -15.652 1.00 84.00 88 CYS A N 1
ATOM 657 C CA . CYS A 1 88 ? 3.711 -1.363 -16.422 1.00 84.00 88 CYS A CA 1
ATOM 658 C C . CYS A 1 88 ? 4.165 -1.616 -17.870 1.00 84.00 88 CYS A C 1
ATOM 660 O O . CYS A 1 88 ? 5.151 -2.324 -18.102 1.00 84.00 88 CYS A O 1
ATOM 662 N N . PRO A 1 89 ? 3.489 -1.033 -18.874 1.00 84.06 89 PRO A N 1
ATOM 663 C CA . PRO A 1 89 ? 3.949 -1.100 -20.255 1.00 84.06 89 PRO A CA 1
ATOM 664 C C . PRO A 1 89 ? 5.274 -0.344 -20.417 1.00 84.06 89 PRO A C 1
ATOM 666 O O . PRO A 1 89 ? 5.423 0.784 -19.944 1.00 84.06 89 PRO A O 1
ATOM 669 N N . ALA A 1 90 ? 6.235 -0.957 -21.109 1.00 79.69 90 ALA A N 1
ATOM 670 C CA . ALA A 1 90 ? 7.527 -0.343 -21.386 1.00 79.69 90 ALA A CA 1
ATOM 671 C C . ALA A 1 90 ? 7.493 0.435 -22.709 1.00 79.69 90 ALA A C 1
ATOM 673 O O . ALA A 1 90 ? 6.956 -0.037 -23.717 1.00 79.69 90 ALA A O 1
ATOM 674 N N . LYS A 1 91 ? 8.125 1.613 -22.746 1.00 76.25 91 LYS A N 1
ATOM 675 C CA . LYS A 1 91 ? 8.335 2.340 -24.004 1.00 76.25 91 LYS A CA 1
ATOM 676 C C . LYS A 1 91 ? 9.258 1.508 -24.907 1.00 76.25 91 LYS A C 1
ATOM 678 O O . LYS A 1 91 ? 10.371 1.188 -24.504 1.00 76.25 91 LYS A O 1
ATOM 683 N N . GLY A 1 92 ? 8.798 1.171 -26.113 1.00 76.75 92 GLY A N 1
ATOM 684 C CA . GLY A 1 92 ? 9.546 0.333 -27.065 1.00 76.75 92 GLY A CA 1
ATOM 685 C C . GLY A 1 92 ? 9.151 -1.149 -27.092 1.00 76.75 92 GLY A C 1
ATOM 686 O O . GLY A 1 92 ? 9.810 -1.926 -27.773 1.00 76.75 92 GLY A O 1
ATOM 687 N N . GLY A 1 93 ? 8.073 -1.536 -26.401 1.00 72.38 93 GLY A N 1
ATOM 688 C CA . GLY A 1 93 ? 7.591 -2.919 -26.357 1.00 72.38 93 GLY A CA 1
ATOM 689 C C . GLY A 1 93 ? 8.094 -3.678 -25.128 1.00 72.38 93 GLY A C 1
ATOM 690 O O . GLY A 1 93 ? 9.154 -3.387 -24.575 1.00 72.38 93 GLY A O 1
ATOM 691 N N . GLY A 1 94 ? 7.295 -4.645 -24.674 1.00 78.56 94 GLY A N 1
ATOM 692 C CA . GLY A 1 94 ? 7.534 -5.388 -23.436 1.00 78.56 94 GLY A CA 1
ATOM 693 C C . GLY A 1 94 ? 6.901 -4.739 -22.203 1.00 78.56 94 GLY A C 1
ATOM 694 O O . GLY A 1 94 ? 6.080 -3.824 -22.293 1.00 78.56 94 GLY A O 1
ATOM 695 N N . SER A 1 95 ? 7.266 -5.249 -21.030 1.00 81.94 95 SER A N 1
ATOM 696 C CA . SER A 1 95 ? 6.731 -4.791 -19.751 1.00 81.94 95 SER A CA 1
ATOM 697 C C . SER A 1 95 ? 7.824 -4.689 -18.694 1.00 81.94 95 SER A C 1
ATOM 699 O O . SER A 1 95 ? 8.845 -5.377 -18.756 1.00 81.94 95 SER A O 1
ATOM 701 N N . VAL A 1 96 ? 7.605 -3.783 -17.751 1.00 84.69 96 VAL A N 1
ATOM 702 C CA . VAL A 1 96 ? 8.427 -3.593 -16.562 1.00 84.69 96 VAL A CA 1
ATOM 703 C C . VAL A 1 96 ? 7.531 -3.846 -15.359 1.00 84.69 96 VAL A C 1
ATOM 705 O O . VAL A 1 96 ? 6.367 -3.455 -15.364 1.00 84.69 96 VAL A O 1
ATOM 708 N N . SER A 1 97 ? 8.062 -4.508 -14.346 1.00 86.25 97 SER A N 1
ATOM 709 C CA . SER A 1 97 ? 7.349 -4.791 -13.105 1.00 86.25 97 SER A CA 1
ATOM 710 C C . SER A 1 97 ? 7.848 -3.818 -12.043 1.00 86.25 97 SER A C 1
ATOM 712 O O . SER A 1 97 ? 9.056 -3.693 -11.84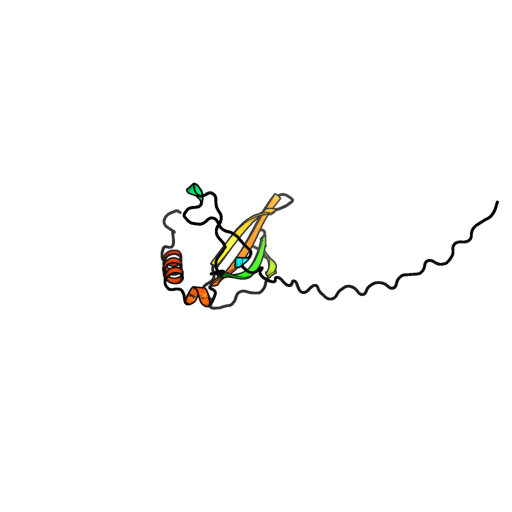2 1.00 86.25 97 SER A O 1
ATOM 714 N N . VAL A 1 98 ? 6.937 -3.100 -11.398 1.00 86.75 98 VAL A N 1
ATOM 715 C CA . VAL A 1 98 ? 7.233 -2.221 -10.264 1.00 86.75 98 VAL A CA 1
ATOM 716 C C . VAL A 1 98 ? 6.779 -2.949 -9.009 1.00 86.75 98 VAL A C 1
ATOM 718 O O . VAL A 1 98 ? 5.580 -3.100 -8.777 1.00 86.75 98 VAL A O 1
ATOM 721 N N . VAL A 1 99 ? 7.735 -3.421 -8.216 1.00 85.62 99 VAL A N 1
ATOM 722 C CA . VAL A 1 99 ? 7.485 -4.205 -7.005 1.00 85.62 99 VAL A CA 1
ATOM 723 C C . VAL A 1 99 ? 7.610 -3.294 -5.796 1.00 85.62 99 VAL A C 1
ATOM 725 O O . VAL A 1 99 ? 8.692 -2.810 -5.480 1.00 85.62 99 VAL A O 1
ATOM 728 N N . LEU A 1 100 ? 6.496 -3.060 -5.112 1.00 85.94 100 LEU A N 1
ATOM 729 C CA . LEU A 1 100 ? 6.442 -2.269 -3.890 1.00 85.94 100 LEU A CA 1
ATOM 730 C C . LEU A 1 100 ? 6.453 -3.175 -2.663 1.00 85.94 100 LEU A C 1
ATOM 732 O O . LEU A 1 100 ? 5.673 -4.126 -2.580 1.00 85.94 100 LEU A O 1
ATOM 736 N N . TRP A 1 101 ? 7.280 -2.813 -1.690 1.00 84.00 101 TRP A N 1
ATOM 737 C CA . TRP A 1 101 ? 7.443 -3.515 -0.425 1.00 84.00 101 TRP A CA 1
ATOM 738 C C . TRP A 1 101 ? 6.781 -2.710 0.679 1.00 84.00 101 TRP A C 1
ATOM 740 O O . TRP A 1 101 ? 7.200 -1.588 0.962 1.00 84.00 101 TRP A O 1
ATOM 750 N N . TRP A 1 102 ? 5.772 -3.276 1.326 1.00 85.75 102 TRP A N 1
ATOM 751 C CA . TRP A 1 102 ? 5.039 -2.613 2.397 1.00 85.75 102 TRP A CA 1
ATOM 752 C C . TRP A 1 102 ? 5.151 -3.397 3.694 1.00 85.75 102 TRP A C 1
ATOM 754 O O . TRP A 1 102 ? 5.143 -4.626 3.687 1.00 85.75 102 TRP A O 1
ATOM 764 N N . VAL A 1 103 ? 5.194 -2.681 4.812 1.00 85.88 103 VAL A N 1
ATOM 765 C CA . VAL A 1 103 ? 5.181 -3.260 6.156 1.00 85.88 103 VAL A CA 1
ATOM 766 C C . VAL A 1 103 ? 4.028 -2.701 6.966 1.00 85.88 103 VAL A C 1
ATOM 768 O O . VAL A 1 103 ? 3.673 -1.534 6.819 1.00 85.88 103 VAL A O 1
ATOM 771 N N . MET A 1 104 ? 3.464 -3.519 7.847 1.00 87.56 104 MET A N 1
ATOM 772 C CA . MET A 1 104 ? 2.468 -3.059 8.806 1.00 87.56 104 MET A CA 1
ATOM 773 C C . MET A 1 104 ? 3.050 -1.985 9.739 1.00 87.56 104 MET A C 1
ATOM 775 O O . MET A 1 104 ? 4.186 -2.103 10.205 1.00 87.56 104 MET A O 1
ATOM 779 N N . THR A 1 105 ? 2.281 -0.929 10.010 1.00 86.88 105 THR A N 1
ATOM 780 C CA . THR A 1 105 ? 2.659 0.083 11.008 1.00 86.88 105 THR A CA 1
ATOM 781 C C . THR A 1 105 ? 2.382 -0.424 12.427 1.00 86.88 105 THR A C 1
ATOM 783 O O . THR A 1 105 ? 1.480 -1.232 12.633 1.00 86.88 105 THR A O 1
ATOM 786 N N . GLU A 1 106 ? 3.124 0.069 13.426 1.00 87.56 106 GLU A N 1
ATOM 787 C CA . GLU A 1 106 ? 2.931 -0.309 14.843 1.00 87.56 106 GLU A CA 1
ATOM 788 C C . GLU A 1 106 ? 1.485 -0.077 15.297 1.00 87.56 106 GLU A C 1
ATOM 790 O O . GLU A 1 106 ? 0.846 -0.962 15.857 1.00 87.56 106 GLU A O 1
ATOM 795 N N . ARG A 1 107 ? 0.912 1.071 14.921 1.00 85.56 107 ARG A N 1
ATOM 796 C CA . ARG A 1 107 ? -0.488 1.401 15.201 1.00 85.56 107 ARG A CA 1
ATOM 797 C C . ARG A 1 107 ? -1.473 0.397 14.598 1.00 85.56 107 ARG A C 1
ATOM 799 O O . ARG A 1 107 ? -2.495 0.101 15.208 1.00 85.56 107 ARG A O 1
ATOM 806 N N . ALA A 1 108 ? -1.187 -0.120 13.403 1.00 88.62 108 ALA A N 1
ATOM 807 C CA . ALA A 1 108 ? -2.027 -1.138 12.784 1.00 88.62 108 ALA A CA 1
ATOM 808 C C . ALA A 1 108 ? -1.910 -2.486 13.494 1.00 88.62 108 ALA A C 1
ATOM 810 O O . ALA A 1 108 ? -2.912 -3.185 13.627 1.00 88.62 108 ALA A O 1
ATOM 811 N N . ALA A 1 109 ? -0.708 -2.824 13.968 1.00 88.12 109 ALA A N 1
ATOM 812 C CA . ALA A 1 109 ? -0.455 -4.036 14.740 1.00 88.12 109 ALA A CA 1
ATOM 813 C C . ALA A 1 109 ? -1.194 -4.030 16.092 1.00 88.12 109 ALA A C 1
ATOM 815 O O . ALA A 1 109 ? -1.590 -5.086 16.581 1.00 88.12 109 ALA A O 1
ATOM 816 N N . GLU A 1 110 ? -1.431 -2.848 16.665 1.00 90.62 110 GLU A N 1
ATOM 817 C CA . GLU A 1 110 ? -2.206 -2.662 17.898 1.00 90.62 110 GLU A CA 1
ATOM 818 C C . GLU A 1 110 ? -3.736 -2.681 17.681 1.00 90.62 110 GLU A C 1
ATOM 820 O O . GLU A 1 110 ? -4.489 -2.930 18.626 1.00 90.62 110 GLU A O 1
ATOM 825 N N . ASP A 1 111 ? -4.239 -2.465 16.455 1.00 90.25 111 ASP A N 1
ATOM 826 C CA . ASP A 1 111 ? -5.680 -2.516 16.165 1.00 90.25 111 ASP A CA 1
ATOM 827 C C . ASP A 1 111 ? -6.146 -3.966 15.924 1.00 90.25 111 ASP A C 1
ATOM 829 O O . ASP A 1 111 ? -5.922 -4.574 14.873 1.00 90.25 111 ASP A O 1
ATOM 833 N N . ALA A 1 112 ? -6.867 -4.526 16.899 1.00 89.94 112 ALA A N 1
ATOM 834 C CA . ALA A 1 112 ? -7.406 -5.888 16.841 1.00 89.94 112 ALA A CA 1
ATOM 835 C C . ALA A 1 112 ? -8.334 -6.146 15.635 1.00 89.94 112 ALA A C 1
ATOM 837 O O . ALA A 1 112 ? -8.391 -7.265 15.120 1.00 89.94 112 ALA A O 1
ATOM 838 N N . ARG A 1 113 ? -9.071 -5.132 15.162 1.00 87.75 113 ARG A N 1
ATOM 839 C CA . ARG A 1 113 ? -9.946 -5.269 13.986 1.00 87.75 113 ARG A CA 1
ATOM 840 C C . ARG A 1 113 ? -9.116 -5.316 12.712 1.00 87.75 113 ARG A C 1
ATOM 842 O O . ARG A 1 113 ? -9.399 -6.142 11.845 1.00 87.75 113 ARG A O 1
ATOM 849 N N . PHE A 1 114 ? -8.099 -4.460 12.612 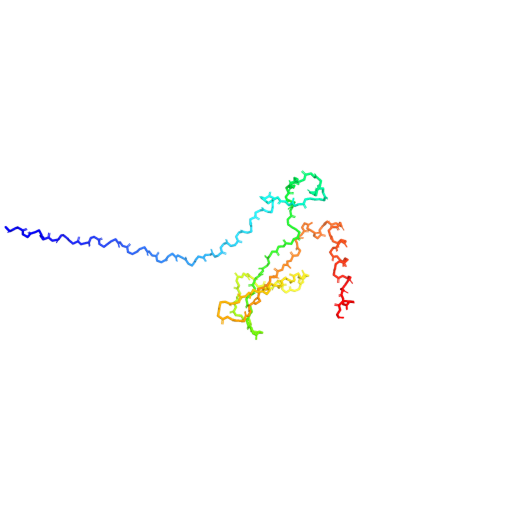1.00 87.31 114 PHE A N 1
ATOM 850 C CA . PHE A 1 114 ? -7.186 -4.459 11.472 1.00 87.31 114 PHE A CA 1
ATOM 851 C C . PHE A 1 114 ? -6.399 -5.768 11.403 1.00 87.31 114 PHE A C 1
ATOM 853 O O . PHE A 1 114 ? -6.450 -6.456 10.389 1.00 87.31 114 PHE A O 1
ATOM 860 N N . THR A 1 115 ? -5.747 -6.168 12.496 1.00 88.19 115 THR A N 1
ATOM 861 C CA . THR A 1 115 ? -4.973 -7.417 12.549 1.00 88.19 115 THR A CA 1
ATOM 862 C C . THR A 1 115 ? -5.834 -8.659 12.320 1.00 88.19 115 THR A C 1
ATOM 864 O O . THR A 1 115 ? -5.387 -9.595 11.662 1.00 88.19 115 THR A O 1
ATOM 867 N N . GLY A 1 116 ? -7.089 -8.667 12.781 1.00 86.62 116 GLY A N 1
ATOM 868 C CA . GLY A 1 116 ? -8.042 -9.735 12.477 1.00 86.62 116 GLY A CA 1
ATOM 869 C C . GLY A 1 116 ? -8.357 -9.858 10.981 1.00 86.62 116 GLY A C 1
ATOM 870 O O . GLY A 1 116 ? -8.407 -10.970 10.457 1.00 86.62 116 GLY A O 1
ATOM 871 N N . LEU A 1 117 ? -8.542 -8.735 10.278 1.00 85.62 117 LEU A N 1
ATOM 872 C CA . LEU A 1 117 ? -8.721 -8.719 8.819 1.00 85.62 117 LEU A CA 1
ATOM 873 C C . LEU A 1 117 ? -7.432 -9.093 8.081 1.00 85.62 117 LEU A C 1
ATOM 875 O O . LEU A 1 117 ? -7.486 -9.858 7.123 1.00 85.62 117 LEU A O 1
ATOM 879 N N . TRP A 1 118 ? -6.291 -8.587 8.546 1.00 85.00 118 TRP A N 1
ATOM 880 C CA . TRP A 1 118 ? -4.978 -8.869 7.976 1.00 85.00 118 TRP A CA 1
ATOM 881 C C . TRP A 1 118 ? -4.642 -10.360 8.024 1.00 85.00 118 TRP A C 1
ATOM 883 O O . TRP A 1 118 ? -4.303 -10.943 7.001 1.00 85.00 118 TRP A O 1
ATOM 893 N N . ARG A 1 119 ? -4.814 -11.004 9.186 1.00 84.94 119 ARG A N 1
ATOM 894 C CA . ARG A 1 119 ? -4.617 -12.455 9.317 1.00 84.94 119 ARG A CA 1
ATOM 895 C C . ARG A 1 119 ? -5.550 -13.223 8.404 1.00 84.94 119 ARG A C 1
ATOM 897 O O . ARG A 1 119 ? -5.082 -14.074 7.673 1.00 84.94 119 ARG A O 1
ATOM 904 N N . ARG A 1 120 ? -6.839 -12.863 8.350 1.00 83.81 120 ARG A N 1
ATOM 905 C CA . ARG A 1 120 ? -7.770 -13.498 7.404 1.00 83.81 120 ARG A CA 1
ATOM 906 C C . ARG A 1 120 ? -7.274 -13.398 5.970 1.00 83.81 120 ARG A C 1
ATOM 908 O O . ARG A 1 120 ? -7.307 -14.406 5.295 1.00 83.81 120 ARG A O 1
ATOM 915 N N . PHE A 1 121 ? -6.810 -12.229 5.534 1.00 82.50 121 PHE A N 1
ATOM 916 C CA . PHE A 1 121 ? -6.261 -12.040 4.191 1.00 82.50 121 PHE A CA 1
ATOM 917 C C . PHE A 1 121 ? -5.035 -12.930 3.921 1.00 82.50 121 PHE A C 1
ATOM 919 O O . PHE A 1 121 ? -4.949 -13.527 2.852 1.00 82.50 121 PHE A O 1
ATOM 926 N N . MET A 1 122 ? -4.116 -13.041 4.885 1.00 78.56 122 MET A N 1
ATOM 927 C CA . MET A 1 122 ? -2.912 -13.875 4.760 1.00 78.56 122 MET A CA 1
ATOM 928 C C . MET A 1 122 ? -3.224 -15.379 4.831 1.00 78.56 122 MET A C 1
ATOM 930 O O . MET A 1 122 ? -2.658 -16.164 4.076 1.00 78.56 122 MET A O 1
ATOM 934 N N . ASP A 1 123 ? -4.142 -15.775 5.712 1.00 79.31 123 ASP A N 1
ATOM 935 C CA . ASP A 1 123 ? -4.510 -17.168 5.980 1.00 79.31 123 ASP A CA 1
ATOM 936 C C . ASP A 1 123 ? -5.474 -17.721 4.922 1.00 79.31 123 ASP A C 1
ATOM 938 O O . ASP A 1 123 ? -5.484 -18.920 4.646 1.00 79.31 123 ASP A O 1
ATOM 942 N N . SER A 1 124 ? -6.301 -16.866 4.310 1.00 67.12 124 SER A N 1
ATOM 943 C CA . SER A 1 124 ? -7.293 -17.265 3.308 1.00 67.12 124 SER A CA 1
ATOM 944 C C . SER A 1 124 ? -6.703 -17.442 1.912 1.00 67.12 124 SER A C 1
ATOM 946 O O . SER A 1 124 ? -7.455 -17.281 0.955 1.00 67.12 124 SER A O 1
ATOM 948 N N . GLY A 1 125 ? -5.396 -17.729 1.802 1.00 56.28 125 GLY A N 1
ATOM 949 C CA . GLY A 1 125 ? -4.648 -17.880 0.552 1.00 56.28 125 GLY A CA 1
ATOM 950 C C . GLY A 1 125 ? -5.526 -18.430 -0.566 1.00 56.28 125 GLY A C 1
ATOM 951 O O . GLY A 1 125 ? -5.929 -19.594 -0.548 1.00 56.28 125 GLY A O 1
ATOM 952 N N . ASP A 1 126 ? -5.892 -17.554 -1.501 1.00 53.44 126 ASP A N 1
ATOM 953 C CA . ASP A 1 126 ? -6.898 -17.839 -2.522 1.00 53.44 126 ASP A CA 1
ATOM 954 C C . ASP A 1 126 ? -6.248 -18.601 -3.690 1.00 53.44 126 ASP A C 1
ATOM 956 O O . ASP A 1 126 ? -6.352 -18.237 -4.856 1.00 53.44 126 ASP A O 1
ATOM 960 N N . ASP A 1 127 ? -5.547 -19.696 -3.374 1.00 55.25 127 ASP A N 1
ATOM 961 C CA . ASP A 1 127 ? -5.008 -20.644 -4.358 1.00 55.25 127 ASP A CA 1
ATOM 962 C C . ASP A 1 127 ? -6.130 -21.434 -5.065 1.00 55.25 127 ASP A C 1
ATOM 964 O O . ASP A 1 127 ? -5.865 -22.242 -5.955 1.00 55.25 127 ASP A O 1
ATOM 968 N N . LYS A 1 128 ? -7.398 -21.206 -4.690 1.00 48.75 128 LYS A N 1
ATOM 969 C CA . LYS A 1 128 ? -8.579 -21.867 -5.263 1.00 48.75 128 LYS A CA 1
ATOM 970 C C . LYS A 1 128 ? -9.007 -21.334 -6.636 1.00 48.75 128 LYS A C 1
ATOM 972 O O . LYS A 1 128 ? -9.885 -21.942 -7.240 1.00 48.75 128 LYS A O 1
ATOM 977 N N . TRP A 1 129 ? -8.395 -20.260 -7.138 1.00 42.28 129 TRP A N 1
ATOM 978 C CA . TRP A 1 129 ? -8.703 -19.669 -8.451 1.00 42.28 129 TRP A CA 1
ATOM 979 C C . TRP A 1 129 ? -7.528 -19.733 -9.442 1.00 42.28 129 TRP A C 1
ATOM 981 O O . TRP A 1 129 ? -7.306 -18.784 -10.195 1.00 42.28 129 TRP A O 1
ATOM 991 N N . ARG A 1 130 ? -6.764 -20.832 -9.435 1.00 35.97 130 ARG A N 1
ATOM 992 C CA . ARG A 1 130 ? -5.788 -21.133 -10.498 1.00 35.97 130 ARG A CA 1
ATOM 993 C C . ARG A 1 130 ? -6.428 -21.850 -11.678 1.00 35.97 130 ARG A C 1
ATOM 995 O O . ARG A 1 130 ? -7.281 -22.731 -11.433 1.00 35.97 130 ARG A O 1
#

Secondary structure (DSSP, 8-state):
----PPPP---PPPPP----------PPPGGGSEEE-TTHHHH-PEEEP---SEEEEEEEEEETTEEEEEEE----TTS-EEEEEEEEEPTTSSEEEEEEEEEE-HHHHH-HHHHHHHHHHHHT--GGG-

Radius of gyration: 24.71 Å; chains: 1; bounding box: 58×76×57 Å

Foldseek 3Di:
DDDDDDDDDPPDPPDPDDDDPPPPPPPPFQQVDWAQDPCCVPPVDTHGGDGDQKDWQWKWKAFPNDTDDTPHHDDPPPADWDWDWDWAADDPGGTMIIIIIMGGDPVLVPDPVSVVVVCCVVVVPPPVPD

Organism: Emiliania huxleyi (NCBI:txid2903)

Sequence (130 aa):
MSRKLGGPAEQSPARPLSAPAEHVVTEPPSCSFRVRGPRYLSSKAKIPCDWAGMRLLGCDLWKGGERMEHVAAGPAAGKDLLLINFQCPAKGGGSVSVVLWWVMTERAAEDARFTGLWRRFMDSGDDKWR